Protein AF-A0A357C671-F1 (afdb_monomer_lite)

Radius of gyration: 16.42 Å; chains: 1; bounding box: 36×50×48 Å

pLDDT: mean 83.94, std 19.55, range [29.38, 98.62]

Secondary structure (DSSP, 8-state):
------------EEEE-S--TTSSTT--HHHHHHHHHHHHHHHHHH-TTS-EEEEEETTTTEEEEEETT----GGGGSTT--TTTT-TT-S-SSS-HHHHHHHHHHHTT-EEEEEETTEEEEEEEEEETTTTEEEEEEEEEE-SS--SSEEEEEE---HHHHHHHHHHHTTTTTT----

Foldseek 3Di:
DDDPPPPDPFPWDKDFAPAALPPPPVDALQQLVVLLQLVQVVVCVVPVQQDWDWDADQVQLKTKTWTAQDFDDPQLSDWQDDPQCPPPPRPDNTSCSNVVSLSNLQSVVKWKWWQGQQKIWGWHWDQDPVVRHTTIMITIGGHPDGGSMTMIMITPNHPVNVVSNVVVVCVVPVVDPPD

Sequence (179 aa):
MKSINISVVITKEEFLLTISPKYIPAWGKWEALRELMQNVIDRYNEEPRAEIIFTYSPLKQRLIVGNKFSLLERKTLIMGETSKADNDSAIGKYGEGYKLALMVLLRLGARIRIRTAGEVWAPIIKYSEQFETDLLAIGVIKSKVASESLLFEIDGITQDDYKELLANLLPLTRNWSIR

Structure (mmCIF, N/CA/C/O backbone):
data_AF-A0A357C671-F1
#
_entry.id   AF-A0A357C671-F1
#
loop_
_atom_site.group_PDB
_atom_site.id
_atom_site.type_symbol
_atom_site.label_atom_id
_atom_site.label_alt_id
_atom_site.label_comp_id
_atom_site.label_asym_id
_atom_site.label_entity_id
_atom_site.label_seq_id
_atom_site.pdbx_PDB_ins_code
_atom_site.Cartn_x
_atom_site.Cartn_y
_atom_site.Cartn_z
_atom_site.occupancy
_atom_site.B_iso_or_equiv
_atom_site.auth_seq_id
_atom_site.auth_comp_id
_atom_site.auth_asym_id
_atom_site.auth_atom_id
_atom_site.pdbx_PDB_model_num
ATOM 1 N N . MET A 1 1 ? 4.440 -30.664 10.614 1.00 36.75 1 MET A N 1
ATOM 2 C CA . MET A 1 1 ? 5.215 -29.564 9.994 1.00 36.75 1 MET A CA 1
ATOM 3 C C . MET A 1 1 ? 5.357 -28.453 11.014 1.00 36.75 1 MET A C 1
ATOM 5 O O . MET A 1 1 ? 4.365 -28.098 11.633 1.00 36.75 1 MET A O 1
ATOM 9 N N . LYS A 1 2 ? 6.589 -27.999 11.264 1.00 31.70 2 LYS A N 1
ATOM 10 C CA . LYS A 1 2 ? 6.913 -27.043 12.329 1.00 31.70 2 LYS A CA 1
ATOM 11 C C . LYS A 1 2 ? 6.307 -25.672 12.022 1.00 31.70 2 LYS A C 1
ATOM 13 O O . LYS A 1 2 ? 6.642 -25.060 11.013 1.00 31.70 2 LYS A O 1
ATOM 18 N N . SER A 1 3 ? 5.436 -25.220 12.914 1.00 33.75 3 SER A N 1
ATOM 19 C CA . SER A 1 3 ? 4.928 -23.855 12.997 1.00 33.75 3 SER A CA 1
ATOM 20 C C . SER A 1 3 ? 6.109 -22.894 13.123 1.00 33.75 3 SER A C 1
ATOM 22 O O . SER A 1 3 ? 6.898 -22.997 14.063 1.00 33.75 3 SER A O 1
ATOM 24 N N . ILE A 1 4 ? 6.265 -21.982 12.166 1.00 33.00 4 ILE A N 1
ATOM 25 C CA . ILE A 1 4 ? 7.279 -20.932 12.249 1.00 33.00 4 ILE A CA 1
ATOM 26 C C . ILE A 1 4 ? 6.724 -19.858 13.190 1.00 33.00 4 ILE A C 1
ATOM 28 O O . ILE A 1 4 ? 5.980 -18.975 12.774 1.00 33.00 4 ILE A O 1
ATOM 32 N N . ASN A 1 5 ? 7.063 -19.969 14.475 1.00 38.69 5 ASN A N 1
ATOM 33 C CA . ASN A 1 5 ? 6.899 -18.892 15.445 1.00 38.69 5 ASN A CA 1
ATOM 34 C C . ASN A 1 5 ? 7.946 -17.817 15.134 1.00 38.69 5 ASN A C 1
ATOM 36 O O . ASN A 1 5 ? 9.121 -17.969 15.461 1.00 38.69 5 ASN A O 1
ATOM 40 N N . ILE A 1 6 ? 7.528 -16.743 14.464 1.00 38.06 6 ILE A N 1
ATOM 41 C CA . ILE A 1 6 ? 8.362 -15.555 14.255 1.00 38.06 6 ILE A CA 1
ATOM 42 C C . ILE A 1 6 ? 8.189 -14.649 15.477 1.00 38.06 6 ILE A C 1
ATOM 44 O O . ILE A 1 6 ? 7.539 -13.611 15.419 1.00 38.06 6 ILE A O 1
ATOM 48 N N . SER A 1 7 ? 8.775 -15.040 16.604 1.00 38.81 7 SER A N 1
ATOM 49 C CA . SER A 1 7 ? 9.052 -14.129 17.717 1.00 38.81 7 SER A CA 1
ATOM 50 C C . SER A 1 7 ? 10.365 -13.400 17.423 1.00 38.81 7 SER A C 1
ATOM 52 O O . SER A 1 7 ? 11.403 -13.638 18.034 1.00 38.81 7 SER A O 1
ATOM 54 N N . VAL A 1 8 ? 10.331 -12.522 16.417 1.00 40.38 8 VAL A N 1
ATOM 55 C CA . VAL A 1 8 ? 11.355 -11.487 16.260 1.00 40.38 8 VAL A CA 1
ATOM 56 C C . VAL A 1 8 ? 11.031 -10.414 17.290 1.00 40.38 8 VAL A C 1
ATOM 58 O O . VAL A 1 8 ? 9.883 -10.004 17.420 1.00 40.38 8 VAL A O 1
ATOM 61 N N . VAL A 1 9 ? 12.034 -9.993 18.052 1.00 40.47 9 VAL A N 1
ATOM 62 C CA . VAL A 1 9 ? 11.955 -8.852 18.967 1.00 40.47 9 VAL A CA 1
ATOM 63 C C . VAL A 1 9 ? 11.605 -7.606 18.143 1.00 40.47 9 VAL A C 1
ATOM 65 O O . VAL A 1 9 ? 12.473 -6.989 17.531 1.00 40.47 9 VAL A O 1
ATOM 68 N N . ILE A 1 10 ? 10.310 -7.293 18.057 1.00 46.97 10 ILE A N 1
ATOM 69 C CA . ILE A 1 10 ? 9.775 -6.108 17.387 1.00 46.97 10 ILE A CA 1
ATOM 70 C C . ILE A 1 10 ? 9.932 -4.946 18.364 1.00 46.97 10 ILE A C 1
ATOM 72 O O . ILE A 1 10 ? 9.234 -4.866 19.374 1.00 46.97 10 ILE A O 1
ATOM 76 N N . THR A 1 11 ? 10.842 -4.022 18.070 1.00 47.19 11 THR A N 1
ATOM 77 C CA . THR A 1 11 ? 10.704 -2.657 18.581 1.00 47.19 11 THR A CA 1
ATOM 78 C C . THR A 1 11 ? 9.364 -2.125 18.075 1.00 47.19 11 THR A C 1
ATOM 80 O O . THR A 1 11 ? 9.163 -2.015 16.869 1.00 47.19 11 THR A O 1
ATOM 83 N N . LYS A 1 12 ? 8.437 -1.900 19.006 1.00 63.66 12 LYS A N 1
ATOM 84 C CA . LYS A 1 12 ? 7.001 -1.655 18.811 1.00 63.66 12 LYS A CA 1
ATOM 85 C C . LYS A 1 12 ? 6.724 -0.219 18.350 1.00 63.66 12 LYS A C 1
ATOM 87 O O . LYS A 1 12 ? 6.005 0.514 19.020 1.00 63.66 12 LYS A O 1
ATOM 92 N N . GLU A 1 13 ? 7.360 0.209 17.266 1.00 89.38 13 GLU A N 1
ATOM 93 C CA . GLU A 1 13 ? 7.026 1.493 16.654 1.00 89.38 13 GLU A CA 1
ATOM 94 C C . GLU A 1 13 ? 5.773 1.315 15.795 1.00 89.38 13 GLU A C 1
ATOM 96 O O . GLU A 1 13 ? 5.689 0.411 14.962 1.00 89.38 13 GLU A O 1
ATOM 101 N N . GLU A 1 14 ? 4.769 2.141 16.059 1.00 92.81 14 GLU A N 1
ATOM 102 C CA . GLU A 1 14 ? 3.473 2.099 15.396 1.00 92.81 14 GLU A CA 1
ATOM 103 C C . GLU A 1 14 ? 3.024 3.533 15.122 1.00 92.81 14 GLU A C 1
ATOM 105 O O . GLU A 1 14 ? 3.045 4.377 16.018 1.00 92.81 14 GLU A O 1
ATOM 110 N N . PHE A 1 15 ? 2.600 3.794 13.889 1.00 94.81 15 PHE A N 1
ATOM 111 C CA . PHE A 1 15 ? 1.975 5.052 13.503 1.00 94.81 15 PHE A CA 1
ATOM 112 C C . PHE A 1 15 ? 0.476 4.835 13.336 1.00 94.81 15 PHE A C 1
ATOM 114 O O . PHE A 1 15 ? 0.051 4.097 12.445 1.00 94.81 15 PHE A O 1
ATOM 121 N N . LEU A 1 16 ? -0.327 5.475 14.184 1.00 95.56 16 LEU A N 1
ATOM 122 C CA . LEU A 1 16 ? -1.776 5.508 14.022 1.00 95.56 16 LEU A CA 1
ATOM 123 C C . LEU A 1 16 ? -2.137 6.588 13.002 1.00 95.56 16 LEU A C 1
ATOM 125 O O . LEU A 1 16 ? -1.797 7.756 13.181 1.00 95.56 16 LEU A O 1
ATOM 129 N N . LEU A 1 17 ? -2.831 6.197 11.939 1.00 95.00 17 LEU A N 1
ATOM 130 C CA . LEU A 1 17 ? -3.380 7.115 10.953 1.00 95.00 17 LEU A CA 1
ATOM 131 C C . LEU A 1 17 ? -4.850 7.345 11.287 1.00 95.00 17 LEU A C 1
ATOM 133 O O . LEU A 1 17 ? -5.603 6.395 11.486 1.00 95.00 17 LEU A O 1
ATOM 137 N N . THR A 1 18 ? -5.292 8.599 11.312 1.00 95.75 18 THR A N 1
ATOM 138 C CA . THR A 1 18 ? -6.693 8.986 11.559 1.00 95.75 18 THR A CA 1
ATOM 139 C C . THR A 1 18 ? -7.593 8.709 10.342 1.00 95.75 18 THR A C 1
ATOM 141 O O . THR A 1 18 ? -8.418 9.527 9.946 1.00 95.75 18 THR A O 1
ATOM 144 N N . ILE A 1 19 ? -7.432 7.532 9.729 1.00 95.88 19 ILE A N 1
ATOM 145 C CA . ILE A 1 19 ? -8.159 7.056 8.552 1.00 95.88 19 ILE A CA 1
ATOM 146 C C . ILE A 1 19 ? -9.004 5.854 8.972 1.00 95.88 19 ILE A C 1
ATOM 148 O O . ILE A 1 19 ? -8.474 4.790 9.291 1.00 95.88 19 ILE A O 1
ATOM 152 N N . SER A 1 20 ? -10.325 6.015 8.947 1.00 97.19 20 SER A N 1
ATOM 153 C CA . SER A 1 20 ? -11.267 4.933 9.246 1.00 97.19 20 SER A CA 1
ATOM 154 C C . SER A 1 20 ? -11.383 3.951 8.072 1.00 97.19 20 SER A C 1
ATOM 156 O O . SER A 1 20 ? -11.446 4.396 6.921 1.00 97.19 20 SER A O 1
ATOM 158 N N . PRO A 1 21 ? -11.545 2.634 8.318 1.00 96.44 21 PRO A N 1
ATOM 159 C CA . PRO A 1 21 ? -11.857 1.674 7.264 1.00 96.44 21 PRO A CA 1
ATOM 160 C C . PRO A 1 21 ? -13.219 1.929 6.603 1.00 96.44 21 PRO A C 1
ATOM 162 O O . PRO A 1 21 ? -13.515 1.360 5.558 1.00 96.44 21 PRO A O 1
ATOM 165 N N . LYS A 1 22 ? -14.064 2.795 7.171 1.00 96.31 22 LYS A N 1
ATOM 166 C CA . LYS A 1 22 ? -15.353 3.191 6.581 1.00 96.31 22 LYS A CA 1
ATOM 167 C C . LYS A 1 22 ? -15.213 4.234 5.466 1.00 96.31 22 LYS A C 1
ATOM 169 O O . LYS A 1 22 ? -16.180 4.485 4.753 1.00 96.31 22 LYS A O 1
ATOM 174 N N . TYR A 1 23 ? -14.042 4.855 5.315 1.00 94.19 23 TYR A N 1
ATOM 175 C CA . TYR A 1 23 ? -13.815 5.855 4.275 1.00 94.19 23 TYR A CA 1
ATOM 176 C C . TYR A 1 23 ? -13.853 5.213 2.877 1.00 94.19 23 TYR A C 1
ATOM 178 O O . TYR A 1 23 ? -13.497 4.044 2.733 1.00 94.19 23 TYR A O 1
ATOM 186 N N . ILE A 1 24 ? -14.296 5.956 1.851 1.00 92.62 24 ILE A N 1
ATOM 187 C CA . ILE A 1 24 ? -14.417 5.492 0.447 1.00 92.62 24 ILE A CA 1
ATOM 188 C C . ILE A 1 24 ? -14.976 4.054 0.314 1.00 92.62 24 ILE A C 1
ATOM 190 O O . ILE A 1 24 ? -14.303 3.153 -0.196 1.00 92.62 24 IL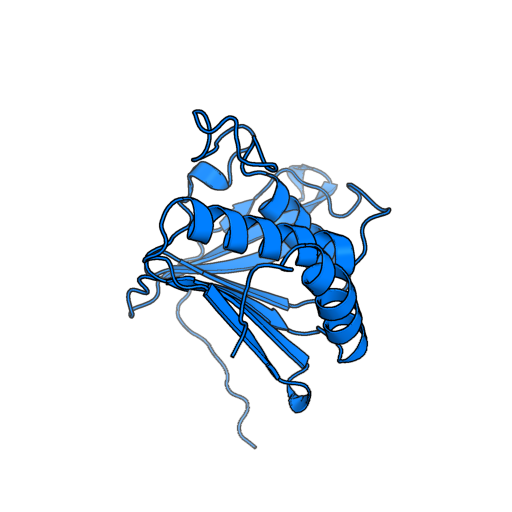E A O 1
ATOM 194 N N . PRO A 1 25 ? -16.210 3.791 0.786 1.00 94.69 25 PRO A N 1
ATOM 195 C CA . PRO A 1 25 ? -16.771 2.437 0.824 1.00 94.69 25 PRO A CA 1
ATOM 196 C C . PRO A 1 25 ? -16.989 1.826 -0.567 1.00 94.69 25 PRO A C 1
ATOM 198 O O . PRO A 1 25 ? -17.037 0.608 -0.688 1.00 94.69 25 PRO A O 1
ATOM 201 N N . ALA A 1 26 ? -17.083 2.655 -1.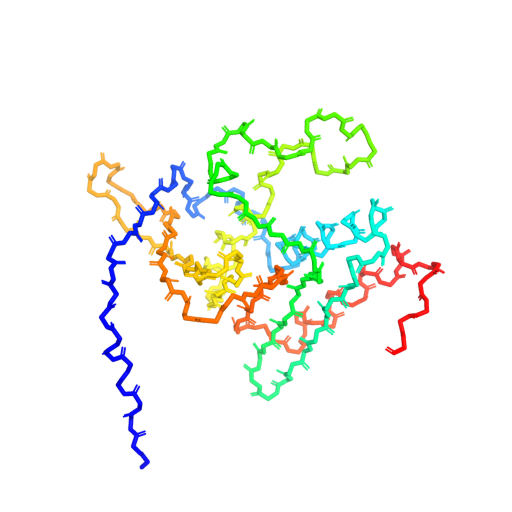611 1.00 95.69 26 ALA A N 1
ATOM 202 C CA . ALA A 1 26 ? -17.249 2.208 -2.992 1.00 95.69 26 ALA A CA 1
ATOM 203 C C . ALA A 1 26 ? -15.983 1.570 -3.595 1.00 95.69 26 ALA A C 1
ATOM 205 O O . ALA A 1 26 ? -16.088 0.883 -4.603 1.00 95.69 26 ALA A O 1
ATOM 206 N N . TRP A 1 27 ? -14.798 1.798 -3.014 1.00 96.00 27 TRP A N 1
ATOM 207 C CA . TRP A 1 27 ? -13.555 1.224 -3.536 1.00 96.00 27 TRP A CA 1
ATOM 208 C C . TRP A 1 27 ? -13.439 -0.266 -3.209 1.00 96.00 27 TRP A C 1
ATOM 210 O O . TRP A 1 27 ? -13.510 -0.670 -2.038 1.00 96.00 27 TRP A O 1
ATOM 220 N N . GLY A 1 28 ? -13.197 -1.050 -4.257 1.00 95.88 28 GLY A N 1
ATOM 221 C CA . GLY A 1 28 ? -12.827 -2.454 -4.225 1.00 95.88 28 GLY A CA 1
ATOM 222 C C . GLY A 1 28 ? -11.312 -2.665 -4.322 1.00 95.88 28 GLY A C 1
ATOM 223 O O . GLY A 1 28 ? -10.501 -1.742 -4.195 1.00 95.88 28 GLY A O 1
ATOM 224 N N . LYS A 1 29 ? -10.908 -3.922 -4.551 1.00 95.88 29 LYS A N 1
ATOM 225 C CA . LYS A 1 29 ? -9.492 -4.277 -4.746 1.00 95.88 29 LYS A CA 1
ATOM 226 C C . LYS A 1 29 ? -8.924 -3.615 -5.997 1.00 95.88 29 LYS A C 1
ATOM 228 O O . LYS A 1 29 ? -7.781 -3.175 -5.961 1.00 95.88 29 LYS A O 1
ATOM 233 N N . TRP A 1 30 ? -9.711 -3.519 -7.068 1.00 94.12 30 TRP A N 1
ATOM 234 C CA . TRP A 1 30 ? -9.302 -2.885 -8.317 1.00 94.12 30 TRP A CA 1
ATOM 235 C C . TRP A 1 30 ? -8.811 -1.448 -8.103 1.00 94.12 30 TRP A C 1
ATOM 237 O O . TRP A 1 30 ? -7.672 -1.147 -8.454 1.00 94.12 30 TRP A O 1
ATOM 247 N N . GLU A 1 31 ? -9.607 -0.574 -7.480 1.00 94.00 31 GLU A N 1
ATOM 248 C CA . GLU A 1 31 ? -9.242 0.833 -7.280 1.00 94.00 31 GLU A CA 1
ATOM 249 C C . GLU A 1 31 ? -7.973 0.972 -6.438 1.00 94.00 31 GLU A C 1
ATOM 251 O O . GLU A 1 31 ? -7.091 1.762 -6.773 1.00 94.00 31 GLU A O 1
ATOM 256 N N . ALA A 1 32 ? -7.854 0.163 -5.383 1.00 95.88 32 ALA A N 1
ATOM 257 C CA . ALA A 1 32 ? -6.687 0.164 -4.515 1.00 95.88 32 ALA A CA 1
ATOM 258 C C . ALA A 1 32 ? -5.420 -0.339 -5.230 1.00 95.88 32 ALA A C 1
ATOM 260 O O . ALA A 1 32 ? -4.357 0.270 -5.119 1.00 95.88 32 ALA A O 1
ATOM 261 N N . LEU A 1 33 ? -5.517 -1.431 -5.992 1.00 96.12 33 LEU A N 1
ATOM 262 C CA . LEU A 1 33 ? -4.394 -1.965 -6.766 1.00 96.12 33 LEU A CA 1
ATOM 263 C C . LEU A 1 33 ? -3.986 -1.010 -7.891 1.00 96.12 33 LEU A C 1
ATOM 265 O O . LEU A 1 33 ? -2.792 -0.797 -8.099 1.00 96.12 33 LEU A O 1
ATOM 269 N N . ARG A 1 34 ? -4.957 -0.395 -8.575 1.00 92.56 34 ARG A N 1
ATOM 270 C CA . ARG A 1 34 ? -4.723 0.635 -9.594 1.00 92.56 34 ARG A CA 1
ATOM 271 C C . ARG A 1 34 ? -3.943 1.808 -9.013 1.00 92.56 34 ARG A C 1
ATOM 273 O O . ARG A 1 34 ? -2.984 2.242 -9.635 1.00 92.56 34 ARG A O 1
ATOM 280 N N . GLU A 1 35 ? -4.314 2.287 -7.830 1.00 93.06 35 GLU A N 1
ATOM 281 C CA . GLU A 1 35 ? -3.629 3.395 -7.159 1.00 93.06 35 GLU A CA 1
ATOM 282 C C . GLU A 1 35 ? -2.160 3.063 -6.842 1.00 93.06 35 GLU A C 1
ATOM 284 O O . GLU A 1 35 ? -1.258 3.865 -7.092 1.00 93.06 35 GLU A O 1
ATOM 289 N N . LEU A 1 36 ? -1.878 1.852 -6.349 1.00 94.38 36 LEU A N 1
ATOM 290 C CA . LEU A 1 36 ? -0.496 1.410 -6.122 1.00 94.38 36 LEU A CA 1
ATOM 291 C C . LEU A 1 36 ? 0.285 1.288 -7.439 1.00 94.38 36 LEU A C 1
ATOM 293 O O . LEU A 1 36 ? 1.424 1.741 -7.520 1.00 94.38 36 LEU A O 1
ATOM 297 N N . MET A 1 37 ? -0.332 0.727 -8.480 1.00 92.44 37 MET A N 1
ATOM 298 C CA . MET A 1 37 ? 0.278 0.603 -9.807 1.00 92.44 37 MET A CA 1
ATOM 299 C C . MET A 1 37 ? 0.553 1.955 -10.463 1.00 92.44 37 MET A C 1
ATOM 301 O O . MET A 1 37 ? 1.597 2.124 -11.086 1.00 92.44 37 MET A O 1
ATOM 305 N N . GLN A 1 38 ? -0.349 2.925 -10.318 1.00 87.88 38 GLN A N 1
ATOM 306 C CA . GLN A 1 38 ? -0.155 4.276 -10.841 1.00 87.88 38 GLN A CA 1
ATOM 307 C C . GLN A 1 38 ? 1.038 4.954 -10.175 1.00 87.88 38 GLN A C 1
ATOM 309 O O . GLN A 1 38 ? 1.887 5.489 -10.877 1.00 87.88 38 GLN A O 1
ATOM 314 N N . ASN A 1 39 ? 1.190 4.823 -8.853 1.00 88.94 39 ASN A N 1
ATOM 315 C CA . ASN A 1 39 ? 2.376 5.334 -8.163 1.00 88.94 39 ASN A CA 1
ATOM 316 C C . ASN A 1 39 ? 3.682 4.726 -8.702 1.00 88.94 39 ASN A C 1
ATOM 318 O O . ASN A 1 39 ? 4.688 5.425 -8.808 1.00 88.94 39 ASN A O 1
ATOM 322 N N . VAL A 1 40 ? 3.651 3.445 -9.071 1.00 91.25 40 VAL A N 1
ATOM 323 C CA . VAL A 1 40 ? 4.804 2.716 -9.617 1.00 91.25 40 VAL A CA 1
ATOM 324 C C . VAL A 1 40 ? 5.147 3.143 -11.045 1.00 91.25 40 VAL A C 1
ATOM 326 O O . VAL A 1 40 ? 6.322 3.298 -11.383 1.00 91.25 40 VAL A O 1
ATOM 329 N N . ILE A 1 41 ? 4.124 3.366 -11.872 1.00 88.69 41 ILE A N 1
ATOM 330 C CA . ILE A 1 41 ? 4.257 3.868 -13.244 1.00 88.69 41 ILE A CA 1
ATOM 331 C C . ILE A 1 41 ? 4.765 5.311 -13.242 1.00 88.69 41 ILE A C 1
ATOM 333 O O . ILE A 1 41 ? 5.727 5.613 -13.944 1.00 88.69 41 ILE A O 1
ATOM 337 N N . ASP A 1 42 ? 4.171 6.181 -12.422 1.00 85.75 42 ASP A N 1
ATOM 338 C CA . ASP A 1 42 ? 4.596 7.574 -12.273 1.00 85.75 42 ASP A CA 1
ATOM 339 C C . ASP A 1 42 ? 6.073 7.641 -11.883 1.00 85.75 42 ASP A C 1
ATOM 341 O O . ASP A 1 42 ? 6.848 8.370 -12.498 1.00 85.75 42 ASP A O 1
ATOM 345 N N . ARG A 1 43 ? 6.492 6.814 -10.915 1.00 88.56 43 ARG A N 1
ATOM 346 C CA . ARG A 1 43 ? 7.883 6.785 -10.461 1.00 88.56 43 ARG A CA 1
ATOM 347 C C . ARG A 1 43 ? 8.855 6.367 -11.565 1.00 88.56 43 ARG A C 1
ATOM 349 O O . ARG A 1 43 ? 9.934 6.944 -11.663 1.00 88.56 43 ARG A O 1
ATOM 356 N N . TYR A 1 44 ? 8.483 5.388 -12.389 1.00 89.06 44 TYR A N 1
ATOM 357 C CA . TYR A 1 44 ? 9.291 4.978 -13.539 1.00 89.06 44 TYR A CA 1
ATOM 358 C C . TYR A 1 44 ? 9.368 6.075 -14.611 1.00 89.06 44 TYR A C 1
ATOM 360 O O . TYR A 1 44 ? 10.429 6.292 -15.190 1.00 89.06 44 TYR A O 1
ATOM 368 N N . ASN A 1 45 ? 8.267 6.789 -14.857 1.00 86.44 45 ASN A N 1
ATOM 369 C CA . ASN A 1 45 ? 8.24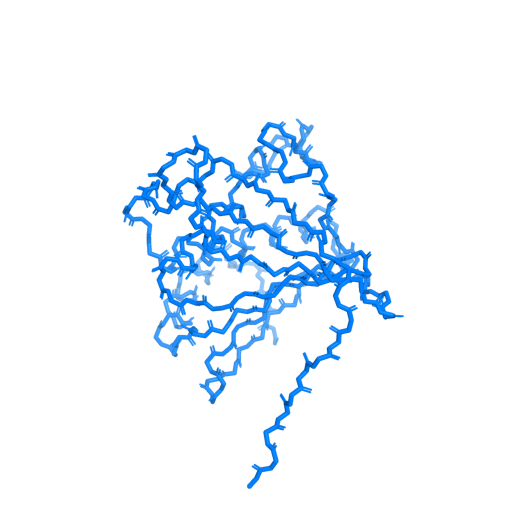7 7.902 -15.808 1.00 86.44 45 ASN A CA 1
ATOM 370 C C . ASN A 1 45 ? 9.115 9.081 -15.336 1.00 86.44 45 ASN A C 1
ATOM 372 O O . ASN A 1 45 ? 9.758 9.729 -16.157 1.00 86.44 45 ASN A O 1
ATOM 376 N N . GLU A 1 46 ? 9.150 9.348 -14.027 1.00 85.62 46 GLU A N 1
ATOM 377 C CA . GLU A 1 46 ? 10.018 10.363 -13.415 1.00 85.62 46 GLU A CA 1
ATOM 378 C C . GLU A 1 46 ? 11.503 9.955 -13.425 1.00 85.62 46 GLU A C 1
ATOM 380 O O . GLU A 1 46 ? 12.379 10.788 -13.648 1.00 85.62 46 GLU A O 1
ATOM 385 N N . GLU A 1 47 ? 11.805 8.681 -13.161 1.00 88.50 47 GLU A N 1
ATOM 386 C CA . GLU A 1 47 ? 13.165 8.140 -13.097 1.00 88.50 47 GLU A CA 1
ATOM 387 C C . GLU A 1 47 ? 13.190 6.722 -13.693 1.00 88.50 47 GLU A C 1
ATOM 389 O O . GLU A 1 47 ? 12.933 5.750 -12.980 1.00 88.50 47 GLU A O 1
ATOM 394 N N . PRO A 1 48 ? 13.544 6.558 -14.982 1.00 89.19 48 PRO A N 1
ATOM 395 C CA . PRO A 1 48 ? 13.543 5.249 -15.641 1.00 89.19 48 PRO A CA 1
ATOM 396 C C . PRO A 1 48 ? 14.486 4.210 -15.018 1.00 89.19 48 PRO A C 1
ATOM 398 O O . PRO A 1 48 ? 14.301 3.012 -15.239 1.00 89.19 48 PRO A O 1
ATOM 401 N N . ARG A 1 49 ? 15.483 4.623 -14.215 1.00 91.44 49 ARG A N 1
ATOM 402 C CA . ARG A 1 49 ? 16.305 3.677 -13.433 1.00 91.44 49 ARG A CA 1
ATOM 403 C C . ARG A 1 49 ? 15.518 3.013 -12.306 1.00 91.44 49 ARG A C 1
ATOM 405 O O . ARG A 1 49 ? 15.918 1.947 -11.843 1.00 91.44 49 ARG A O 1
ATOM 412 N N . ALA A 1 50 ? 14.408 3.604 -11.863 1.00 90.38 50 ALA A N 1
ATOM 413 C CA . ALA A 1 50 ? 13.491 3.024 -10.891 1.00 90.38 50 ALA A CA 1
ATOM 414 C C . ALA A 1 50 ? 12.632 1.923 -11.545 1.00 90.38 50 ALA A C 1
ATOM 416 O O . ALA A 1 50 ? 11.410 2.037 -11.655 1.00 90.38 50 ALA A O 1
ATOM 417 N N . GLU A 1 51 ? 13.288 0.851 -12.000 1.00 92.19 51 GLU A N 1
ATOM 418 C CA . GLU A 1 51 ? 12.667 -0.275 -12.702 1.00 92.19 51 GLU A CA 1
ATOM 419 C C . GLU A 1 51 ? 11.446 -0.812 -11.949 1.00 92.19 51 GLU A C 1
ATOM 421 O O . GLU A 1 51 ? 11.505 -1.043 -10.735 1.00 92.19 51 GLU A O 1
ATOM 426 N N . ILE A 1 52 ? 10.359 -1.052 -12.687 1.00 93.56 52 ILE A N 1
ATOM 427 C CA . ILE A 1 52 ? 9.132 -1.634 -12.145 1.00 93.56 52 ILE A CA 1
ATOM 428 C C . ILE A 1 52 ? 9.376 -3.084 -11.730 1.00 93.56 52 ILE A C 1
ATOM 430 O O . ILE A 1 52 ? 9.909 -3.897 -12.484 1.00 93.56 52 ILE A O 1
ATOM 434 N N . ILE A 1 53 ? 8.903 -3.421 -10.537 1.00 95.19 53 ILE A N 1
ATOM 435 C CA . ILE A 1 53 ? 8.777 -4.788 -10.047 1.00 95.19 53 ILE A CA 1
ATOM 436 C C . ILE A 1 53 ? 7.286 -5.100 -9.991 1.00 95.19 53 ILE A C 1
ATOM 438 O O . ILE A 1 53 ? 6.549 -4.485 -9.227 1.00 95.19 53 ILE A O 1
ATOM 442 N N . PHE A 1 54 ? 6.846 -6.057 -10.805 1.00 95.44 54 PHE A N 1
ATOM 443 C CA . PHE A 1 54 ? 5.463 -6.519 -10.848 1.00 95.44 54 PHE A CA 1
ATOM 444 C C . PHE A 1 54 ? 5.444 -8.038 -11.002 1.00 95.44 54 PHE A C 1
ATOM 446 O O . PHE A 1 54 ? 5.877 -8.580 -12.017 1.00 95.44 54 PHE A O 1
ATOM 453 N N . THR A 1 55 ? 5.010 -8.754 -9.969 1.00 96.50 55 THR A N 1
ATOM 454 C CA . THR A 1 55 ? 5.076 -10.221 -9.949 1.00 96.50 55 THR A CA 1
ATOM 455 C C . THR A 1 55 ? 3.865 -10.801 -9.245 1.00 96.50 55 THR A C 1
ATOM 457 O O . THR A 1 55 ? 3.521 -10.373 -8.146 1.00 96.50 55 THR A O 1
ATOM 460 N N . TYR A 1 56 ? 3.241 -11.816 -9.841 1.00 97.75 56 TYR A N 1
ATOM 461 C CA . TYR A 1 56 ? 2.082 -12.488 -9.262 1.00 97.75 56 TYR A CA 1
ATOM 462 C C . TYR A 1 56 ? 2.315 -13.989 -9.108 1.00 97.75 56 TYR A C 1
ATOM 464 O O . TYR A 1 56 ? 2.832 -14.656 -10.001 1.00 97.75 56 TYR A O 1
ATOM 472 N N . SER A 1 57 ? 1.913 -14.529 -7.959 1.00 97.62 57 SER A N 1
ATOM 473 C CA . SER A 1 57 ? 1.915 -15.961 -7.679 1.00 97.62 57 SER A CA 1
ATOM 474 C C . SER A 1 57 ? 0.481 -16.436 -7.439 1.00 97.62 57 SER A C 1
ATOM 476 O O . SER A 1 57 ? -0.041 -16.202 -6.345 1.00 97.62 57 SER A O 1
ATOM 478 N N . PRO A 1 58 ? -0.140 -17.152 -8.400 1.00 95.44 58 PRO A N 1
ATOM 479 C CA . PRO A 1 58 ? -1.485 -17.703 -8.231 1.00 95.44 58 PRO A CA 1
ATOM 480 C C . PRO A 1 58 ? -1.578 -18.667 -7.043 1.00 95.44 58 PRO A C 1
ATOM 482 O O . PRO A 1 58 ? -2.510 -18.589 -6.251 1.00 95.44 58 PRO A O 1
ATOM 485 N N . LEU A 1 59 ? -0.559 -19.520 -6.864 1.00 96.50 59 LEU A N 1
ATOM 486 C CA . LEU A 1 59 ? -0.504 -20.503 -5.776 1.00 96.50 59 LEU A CA 1
ATOM 487 C C . LEU A 1 59 ? -0.506 -19.845 -4.390 1.00 96.50 59 LEU A C 1
ATOM 489 O O . LEU A 1 59 ? -1.118 -20.360 -3.460 1.00 96.50 59 LEU A O 1
ATOM 493 N N . LYS A 1 60 ? 0.199 -18.718 -4.241 1.00 96.06 60 LYS A N 1
ATOM 494 C CA . LYS A 1 60 ? 0.276 -17.978 -2.973 1.00 96.06 60 LYS A CA 1
ATOM 495 C C . LYS A 1 60 ? -0.790 -16.887 -2.855 1.00 96.06 60 LYS A C 1
ATOM 497 O O . LYS A 1 60 ? -0.848 -16.250 -1.80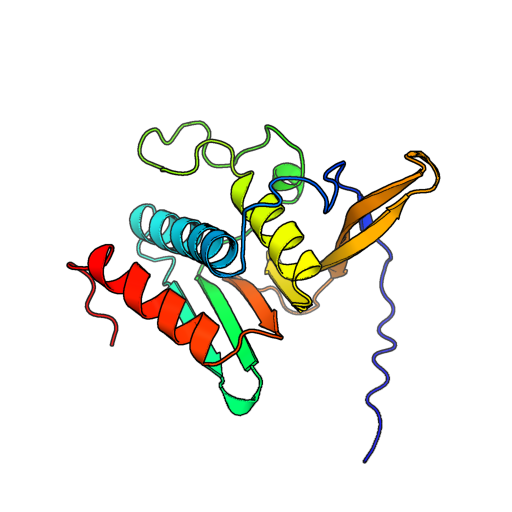8 1.00 96.06 60 LYS A O 1
ATOM 502 N N . GLN A 1 61 ? -1.569 -16.643 -3.914 1.00 97.88 61 GLN A N 1
ATOM 503 C CA . GLN A 1 61 ? -2.446 -15.476 -4.055 1.00 97.88 61 GLN A CA 1
ATOM 504 C C . GLN A 1 61 ? -1.740 -14.178 -3.644 1.00 97.88 61 GLN A C 1
ATOM 506 O O . GLN A 1 61 ? -2.245 -13.391 -2.840 1.00 97.88 61 GLN A O 1
ATOM 511 N N . ARG A 1 62 ? -0.513 -14.005 -4.148 1.00 98.31 62 ARG A N 1
ATOM 512 C CA . ARG A 1 62 ? 0.376 -12.905 -3.768 1.00 98.31 62 ARG A CA 1
ATOM 513 C C . ARG A 1 62 ? 0.742 -12.068 -4.975 1.00 98.31 62 ARG A C 1
ATOM 515 O O . ARG A 1 62 ? 1.319 -12.598 -5.923 1.00 98.31 62 ARG A O 1
ATOM 522 N N . LEU A 1 63 ? 0.492 -10.769 -4.875 1.00 98.38 63 LEU A N 1
ATOM 523 C CA . LEU A 1 63 ? 1.004 -9.751 -5.780 1.00 98.38 63 LEU A CA 1
ATOM 524 C C . LEU A 1 63 ? 2.167 -9.011 -5.111 1.00 98.38 63 LEU A C 1
ATOM 526 O O . LEU A 1 63 ? 2.095 -8.670 -3.933 1.00 98.38 63 LEU A O 1
ATOM 530 N N . ILE A 1 64 ? 3.238 -8.770 -5.857 1.00 98.12 64 ILE A N 1
ATOM 531 C CA . ILE A 1 64 ? 4.329 -7.879 -5.467 1.00 98.12 64 ILE A CA 1
ATOM 532 C C . ILE A 1 64 ? 4.373 -6.761 -6.499 1.00 98.12 64 ILE A C 1
ATOM 534 O O . ILE A 1 64 ? 4.499 -7.041 -7.690 1.00 98.12 64 ILE A O 1
ATOM 538 N N . VAL A 1 65 ? 4.255 -5.519 -6.036 1.00 96.75 65 VAL A N 1
ATOM 539 C CA . VAL A 1 65 ? 4.317 -4.319 -6.873 1.00 96.75 65 VAL A CA 1
ATOM 540 C C . VAL A 1 65 ? 5.261 -3.293 -6.251 1.00 96.75 65 VAL A C 1
ATOM 542 O O . VAL A 1 65 ? 5.256 -3.107 -5.035 1.00 96.75 65 VAL A O 1
ATOM 545 N N . GLY A 1 66 ? 6.085 -2.631 -7.058 1.00 95.62 66 GLY A N 1
ATOM 546 C CA . GLY A 1 66 ? 7.037 -1.653 -6.554 1.00 95.62 66 GLY A CA 1
ATOM 547 C C . GLY A 1 66 ? 8.024 -1.145 -7.596 1.00 95.62 66 GLY A C 1
ATOM 548 O O . GLY A 1 66 ? 7.906 -1.461 -8.778 1.00 95.62 66 GLY A O 1
ATOM 549 N N . ASN A 1 67 ? 9.038 -0.417 -7.134 1.00 94.75 67 ASN A N 1
ATOM 550 C CA . ASN A 1 67 ? 10.158 0.030 -7.960 1.00 94.75 67 ASN A CA 1
ATOM 551 C C . ASN A 1 67 ? 11.490 -0.223 -7.252 1.00 94.75 67 ASN A C 1
ATOM 553 O O . ASN A 1 67 ? 11.586 -0.133 -6.022 1.00 94.75 67 ASN A O 1
ATOM 557 N N . LYS A 1 68 ? 12.542 -0.455 -8.039 1.00 93.50 68 LYS A N 1
ATOM 558 C CA . LYS A 1 68 ? 13.924 -0.303 -7.565 1.00 93.50 68 LYS A CA 1
ATOM 559 C C . LYS A 1 68 ? 14.241 1.171 -7.278 1.00 93.50 68 LYS A C 1
ATOM 561 O O . LYS A 1 68 ? 13.535 2.071 -7.731 1.00 93.50 68 LYS A O 1
ATOM 566 N N . PHE A 1 69 ? 15.304 1.408 -6.513 1.00 90.88 69 PHE A N 1
ATOM 567 C CA . PHE A 1 69 ? 15.844 2.734 -6.165 1.00 90.88 69 PHE A CA 1
ATOM 568 C C . PHE A 1 69 ? 14.772 3.749 -5.735 1.00 90.88 69 PHE A C 1
ATOM 570 O O . PHE A 1 69 ? 14.769 4.911 -6.148 1.00 90.88 69 PHE A O 1
ATOM 577 N N . SER A 1 70 ? 13.811 3.277 -4.943 1.00 91.31 70 SER A N 1
ATOM 578 C CA . SER A 1 70 ? 12.649 4.043 -4.493 1.00 91.31 70 SER A CA 1
ATOM 579 C C . SER A 1 70 ? 12.329 3.690 -3.046 1.00 91.31 70 SER A C 1
ATOM 581 O O . SER A 1 70 ? 12.598 2.576 -2.599 1.00 91.31 70 SER A O 1
ATOM 583 N N . LEU A 1 71 ? 11.761 4.640 -2.306 1.00 91.38 71 LEU A N 1
ATOM 584 C CA . LEU A 1 71 ? 11.384 4.471 -0.905 1.00 91.38 71 LEU A CA 1
ATOM 585 C C . LEU A 1 71 ? 10.187 5.356 -0.551 1.00 91.38 71 LEU A C 1
ATOM 587 O O . LEU A 1 71 ? 9.936 6.367 -1.203 1.00 91.38 71 LEU A O 1
ATOM 591 N N . LEU A 1 72 ? 9.472 4.971 0.503 1.00 90.38 72 LEU A N 1
ATOM 592 C CA . LEU A 1 72 ? 8.555 5.842 1.230 1.00 90.38 72 LEU A CA 1
ATOM 593 C C . LEU A 1 72 ? 9.269 6.409 2.453 1.00 90.38 72 LEU A C 1
ATOM 595 O O . LEU A 1 72 ? 9.793 5.661 3.282 1.00 90.38 72 LEU A O 1
ATOM 599 N N . GLU A 1 73 ? 9.259 7.731 2.574 1.00 89.81 73 GLU A N 1
ATOM 600 C CA . GLU A 1 73 ? 9.717 8.422 3.775 1.00 89.81 73 GLU A CA 1
ATOM 601 C C . GLU A 1 73 ? 8.610 8.410 4.832 1.00 89.81 73 GLU A C 1
ATOM 603 O O . GLU A 1 73 ? 7.435 8.569 4.506 1.00 89.81 73 GLU A O 1
ATOM 608 N N . ARG A 1 74 ? 8.954 8.303 6.119 1.00 91.56 74 ARG A N 1
ATOM 609 C CA . ARG A 1 74 ? 7.960 8.284 7.211 1.00 91.56 74 ARG A CA 1
ATOM 610 C C . ARG A 1 74 ? 7.018 9.493 7.204 1.00 91.56 74 ARG A C 1
ATOM 612 O O . ARG A 1 74 ? 5.845 9.329 7.512 1.00 91.56 74 ARG A O 1
ATOM 619 N N . LYS A 1 75 ? 7.490 10.681 6.798 1.00 90.06 75 LYS A N 1
ATOM 620 C CA . LYS A 1 75 ? 6.646 11.888 6.686 1.00 90.06 75 LYS A CA 1
ATOM 621 C C . LYS A 1 75 ? 5.446 11.696 5.751 1.00 90.06 75 LYS A C 1
ATOM 623 O O . LYS A 1 75 ? 4.396 12.252 6.027 1.00 90.06 75 LYS A O 1
ATOM 628 N N . THR A 1 76 ? 5.550 10.827 4.737 1.00 89.75 76 THR A N 1
ATOM 629 C CA . THR A 1 76 ? 4.443 10.522 3.805 1.00 89.75 76 THR A CA 1
ATOM 630 C C . THR A 1 76 ? 3.239 9.868 4.491 1.00 89.75 76 THR A C 1
ATOM 632 O O . THR A 1 76 ? 2.137 9.860 3.943 1.00 89.75 76 THR A O 1
ATOM 635 N N . LEU A 1 77 ? 3.406 9.363 5.721 1.00 92.06 77 LEU A N 1
ATOM 636 C CA . LEU A 1 77 ? 2.306 8.885 6.556 1.00 92.06 77 LEU A CA 1
ATOM 637 C C . LEU A 1 77 ? 1.369 10.024 6.989 1.00 92.06 77 LEU A C 1
ATOM 639 O O . LEU A 1 77 ? 0.165 9.807 7.105 1.00 92.06 77 LEU A O 1
ATOM 643 N N . ILE A 1 78 ? 1.881 11.243 7.158 1.00 90.19 78 ILE A N 1
ATOM 644 C CA . ILE A 1 78 ? 1.091 12.417 7.542 1.00 90.19 78 ILE A CA 1
ATOM 645 C C . ILE A 1 78 ? 0.244 12.871 6.340 1.00 90.19 78 ILE A C 1
ATOM 647 O O . ILE A 1 78 ? 0.670 12.794 5.188 1.00 90.19 78 ILE A O 1
ATOM 651 N N . MET A 1 79 ? -1.004 13.275 6.579 1.00 86.62 79 MET A N 1
ATOM 652 C CA . MET A 1 79 ? -1.870 13.840 5.532 1.00 86.62 79 MET A CA 1
ATOM 653 C C . MET A 1 79 ? -1.349 15.214 5.097 1.00 86.62 79 MET A C 1
ATOM 655 O O . MET A 1 79 ? -0.863 15.972 5.931 1.00 86.62 79 MET A O 1
ATOM 659 N N . GLY A 1 80 ? -1.425 15.527 3.804 1.00 82.62 80 GLY A N 1
ATOM 660 C CA . GLY A 1 80 ? -0.831 16.743 3.232 1.00 82.62 80 GLY A CA 1
ATOM 661 C C . GLY A 1 80 ? 0.696 16.725 3.049 1.00 82.62 80 GLY A C 1
ATOM 662 O O . GLY A 1 80 ? 1.219 17.577 2.336 1.00 82.62 80 GLY A O 1
ATOM 663 N N . GLU A 1 81 ? 1.415 15.748 3.611 1.00 80.75 81 GLU A N 1
ATOM 664 C CA . GLU A 1 81 ? 2.848 15.557 3.364 1.00 80.75 81 GLU A CA 1
ATOM 665 C C . GLU A 1 81 ? 3.056 14.679 2.124 1.00 80.75 81 GLU A C 1
ATOM 667 O O . GLU A 1 81 ? 2.860 13.459 2.148 1.00 80.75 81 GLU A O 1
ATOM 672 N N . THR A 1 82 ? 3.475 15.307 1.028 1.00 68.81 82 THR A N 1
ATOM 673 C CA . THR A 1 82 ? 3.765 14.638 -0.244 1.00 68.81 82 THR A CA 1
ATOM 674 C C . THR A 1 82 ? 5.220 14.844 -0.643 1.00 68.81 82 THR A C 1
ATOM 676 O O . THR A 1 82 ? 5.786 15.919 -0.466 1.00 68.81 82 THR A O 1
ATOM 679 N N . SER A 1 83 ? 5.832 13.823 -1.240 1.00 59.81 83 SER A N 1
ATOM 680 C CA . SER A 1 83 ? 7.121 13.967 -1.927 1.00 59.81 83 SER A CA 1
ATOM 681 C C . SER A 1 83 ? 6.980 14.559 -3.338 1.00 59.81 83 SER A C 1
ATOM 683 O O . SER A 1 83 ? 7.991 14.794 -3.991 1.00 59.81 83 SER A O 1
ATOM 685 N N . LYS A 1 84 ? 5.744 14.796 -3.811 1.00 59.50 84 LYS A N 1
ATOM 686 C CA . LYS A 1 84 ? 5.408 15.205 -5.188 1.00 59.50 84 LYS A CA 1
ATOM 687 C C . LYS A 1 84 ? 4.877 16.645 -5.310 1.00 59.50 84 LYS A C 1
ATOM 689 O O . LYS A 1 84 ? 4.219 16.955 -6.297 1.00 59.50 84 LYS A O 1
ATOM 694 N N . ALA A 1 85 ? 5.128 17.515 -4.326 1.00 54.12 85 ALA A N 1
ATOM 695 C CA . ALA A 1 85 ? 4.519 18.853 -4.246 1.00 54.12 85 ALA A CA 1
ATOM 696 C C . ALA A 1 85 ? 4.737 19.724 -5.503 1.00 54.12 85 ALA A C 1
ATOM 698 O O . ALA A 1 85 ? 3.860 20.512 -5.843 1.00 54.12 85 ALA A O 1
ATOM 699 N N . ASP A 1 86 ? 5.847 19.517 -6.220 1.00 51.19 86 ASP A N 1
ATOM 700 C CA . ASP A 1 86 ? 6.231 20.312 -7.394 1.00 51.19 86 ASP A CA 1
ATOM 701 C C . ASP A 1 86 ? 6.007 19.599 -8.747 1.00 51.19 86 ASP A C 1
ATOM 703 O O . ASP A 1 86 ? 6.419 20.112 -9.787 1.00 51.19 86 ASP A O 1
ATOM 707 N N . ASN A 1 87 ? 5.372 18.415 -8.776 1.00 51.84 87 ASN A N 1
ATOM 708 C CA . ASN A 1 87 ? 5.142 17.674 -10.024 1.00 51.84 87 ASN A CA 1
ATOM 709 C C . ASN A 1 87 ? 3.683 17.776 -10.505 1.00 51.84 87 ASN A C 1
ATOM 711 O O . ASN A 1 87 ? 2.838 16.938 -10.186 1.00 51.84 87 ASN A O 1
ATOM 715 N N . ASP A 1 88 ? 3.401 18.775 -11.345 1.00 46.47 88 ASP A N 1
ATOM 716 C CA . ASP A 1 88 ? 2.077 19.003 -11.944 1.00 46.47 88 ASP A CA 1
ATOM 717 C C . ASP A 1 88 ? 1.611 17.906 -12.920 1.00 46.47 88 ASP A C 1
ATOM 719 O O . ASP A 1 88 ? 0.435 17.879 -13.290 1.00 46.47 88 ASP A O 1
ATOM 723 N N . SER A 1 89 ? 2.504 16.993 -13.323 1.00 44.25 89 SER A N 1
ATOM 724 C CA . SER A 1 89 ? 2.198 15.895 -14.251 1.00 44.25 89 SER A CA 1
ATOM 725 C C . SER A 1 89 ? 1.774 14.588 -13.569 1.00 44.25 89 SER A C 1
ATOM 727 O O . SER A 1 89 ? 1.270 13.687 -14.240 1.00 44.25 89 SER A O 1
ATOM 729 N N . ALA A 1 90 ? 1.930 14.480 -12.244 1.00 45.50 90 ALA A N 1
ATOM 730 C CA . A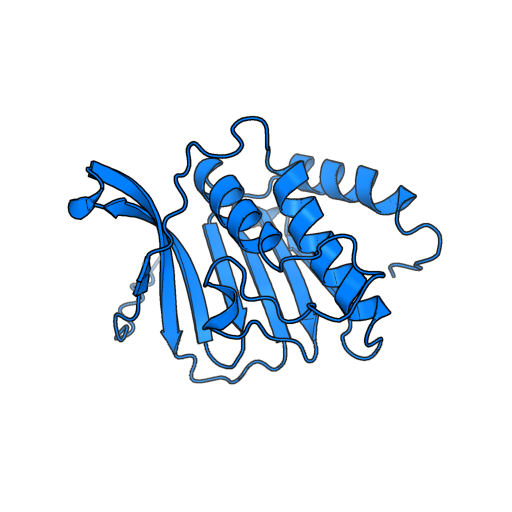LA A 1 90 ? 1.499 13.305 -11.497 1.00 45.50 90 ALA A CA 1
ATOM 731 C C . ALA A 1 90 ? -0.025 13.332 -11.277 1.00 45.50 90 ALA A C 1
ATOM 733 O O . ALA A 1 90 ? -0.577 14.297 -10.745 1.00 45.50 90 ALA A O 1
ATOM 734 N N . ILE A 1 91 ? -0.716 12.245 -11.641 1.00 46.78 91 ILE A N 1
ATOM 735 C CA . ILE A 1 91 ? -2.171 12.107 -11.437 1.00 46.78 91 ILE A CA 1
ATOM 736 C C . ILE A 1 91 ? -2.504 12.082 -9.928 1.00 46.78 91 ILE A C 1
ATOM 738 O O . ILE A 1 91 ? -3.553 12.573 -9.511 1.00 46.78 91 ILE A O 1
ATOM 742 N N . GLY A 1 92 ? -1.586 11.577 -9.093 1.00 49.84 92 GLY A N 1
ATOM 743 C CA . GLY A 1 92 ? -1.668 11.626 -7.631 1.00 49.84 92 GLY A CA 1
ATOM 744 C C . GLY A 1 92 ? -0.902 12.813 -7.035 1.00 49.84 92 GLY A C 1
ATOM 745 O O . GLY A 1 92 ? 0.302 12.715 -6.806 1.00 49.84 92 GLY A O 1
ATOM 746 N N . LYS A 1 93 ? -1.598 13.917 -6.728 1.00 49.28 93 LYS A N 1
ATOM 747 C CA . LYS A 1 93 ? -0.974 15.176 -6.263 1.00 49.28 93 LYS A CA 1
ATOM 748 C C . LYS A 1 93 ? -0.564 15.211 -4.780 1.00 49.28 93 LYS A C 1
ATOM 750 O O . LYS A 1 93 ? 0.362 15.929 -4.422 1.00 49.28 93 LYS A O 1
ATOM 755 N N . TYR A 1 94 ? -1.190 14.411 -3.913 1.00 53.91 94 TYR A N 1
ATOM 756 C CA . TYR A 1 94 ? -1.022 14.548 -2.451 1.00 53.91 94 TYR A CA 1
ATOM 757 C C . TYR A 1 94 ? -0.249 13.409 -1.772 1.00 53.91 94 TYR A C 1
ATOM 759 O O . TYR A 1 94 ? -0.054 13.443 -0.564 1.00 53.91 94 TYR A O 1
ATOM 767 N N . GLY A 1 95 ? 0.184 12.375 -2.506 1.00 65.31 95 GLY A N 1
ATOM 768 C CA . GLY A 1 95 ? 0.849 11.215 -1.887 1.00 65.31 95 GLY A CA 1
ATOM 769 C C . GLY A 1 95 ? -0.054 10.434 -0.917 1.00 65.31 95 GLY A C 1
ATOM 770 O O . GLY A 1 95 ? 0.419 9.630 -0.120 1.00 65.31 95 GLY A O 1
ATOM 771 N N . GLU A 1 96 ? -1.369 10.662 -0.969 1.00 82.19 96 GLU A N 1
ATOM 772 C CA . GLU A 1 96 ? -2.339 10.089 -0.031 1.00 82.19 96 GLU A CA 1
ATOM 773 C C . GLU A 1 96 ? -2.952 8.781 -0.519 1.00 82.19 96 GLU A C 1
ATOM 775 O O . GLU A 1 96 ? -3.351 7.942 0.291 1.00 82.19 96 GLU A O 1
ATOM 780 N N . GLY A 1 97 ? -2.994 8.578 -1.835 1.00 89.12 97 GLY A N 1
ATOM 781 C CA . GLY A 1 97 ? -3.714 7.464 -2.437 1.00 89.12 97 GLY A CA 1
ATOM 782 C C . GLY A 1 97 ? -3.196 6.097 -1.997 1.00 89.12 97 GLY A C 1
ATOM 783 O O . GLY A 1 97 ? -3.998 5.200 -1.744 1.00 89.12 97 GLY A O 1
ATOM 784 N N . TYR A 1 98 ? -1.888 5.939 -1.762 1.00 93.94 98 TYR A N 1
ATOM 785 C CA . TYR A 1 98 ? -1.375 4.663 -1.260 1.00 93.94 98 TYR A CA 1
ATOM 786 C C . TYR A 1 98 ? -1.912 4.348 0.147 1.00 93.94 98 TYR A C 1
ATOM 788 O O . TYR A 1 98 ? -2.249 3.199 0.408 1.00 93.94 98 TYR A O 1
ATOM 796 N N . LYS A 1 99 ? -2.085 5.337 1.039 1.00 95.12 99 LYS A N 1
ATOM 797 C CA . LYS A 1 99 ? -2.667 5.130 2.384 1.00 95.12 99 LYS A CA 1
ATOM 798 C C . LYS A 1 99 ? -4.105 4.620 2.282 1.00 95.12 99 LYS A C 1
ATOM 800 O O . LYS A 1 99 ? -4.492 3.685 2.985 1.00 95.12 99 LYS A O 1
ATOM 805 N N . LEU A 1 100 ? -4.868 5.191 1.352 1.00 95.25 100 LEU A N 1
ATOM 806 C CA . LEU A 1 100 ? -6.229 4.765 1.039 1.00 95.25 100 LEU A CA 1
ATOM 807 C C . LEU A 1 100 ? -6.258 3.352 0.447 1.00 95.25 100 LEU A C 1
ATOM 809 O O . LEU A 1 100 ? -7.049 2.523 0.895 1.00 95.25 100 LEU A O 1
ATOM 813 N N . ALA A 1 101 ? -5.350 3.041 -0.478 1.00 96.81 101 ALA A N 1
ATOM 814 C CA . ALA A 1 101 ? -5.211 1.705 -1.043 1.00 96.81 101 ALA A CA 1
ATOM 815 C C . ALA A 1 101 ? -4.895 0.653 0.032 1.00 96.81 101 ALA A C 1
ATOM 817 O O . ALA A 1 101 ? -5.517 -0.408 0.047 1.00 96.81 101 ALA A O 1
ATOM 818 N N . LEU A 1 102 ? -3.987 0.955 0.970 1.00 97.94 102 LEU A N 1
ATOM 819 C CA . LEU A 1 102 ? -3.679 0.074 2.101 1.00 97.94 102 LEU A CA 1
ATOM 820 C C . LEU A 1 102 ? -4.925 -0.206 2.946 1.00 97.94 102 LEU A C 1
ATOM 822 O O . LEU A 1 102 ? -5.228 -1.365 3.221 1.00 97.94 102 LEU A O 1
ATOM 826 N N . MET A 1 103 ? -5.663 0.840 3.326 1.00 97.94 103 MET A N 1
ATOM 827 C CA . MET A 1 103 ? -6.890 0.705 4.114 1.00 97.94 103 MET A CA 1
ATOM 828 C C . MET A 1 103 ? -7.941 -0.149 3.392 1.00 97.94 103 MET A C 1
ATOM 830 O O . MET A 1 103 ? -8.489 -1.072 3.996 1.00 97.94 103 MET A O 1
ATOM 834 N N . VAL A 1 104 ? -8.188 0.108 2.103 1.00 98.31 104 VAL A N 1
ATOM 835 C CA . VAL A 1 104 ? -9.180 -0.637 1.311 1.00 98.31 104 VAL A CA 1
ATOM 836 C C . VAL A 1 104 ? -8.781 -2.105 1.175 1.00 98.31 104 VAL A C 1
ATOM 838 O O . VAL A 1 104 ? -9.607 -2.990 1.390 1.00 98.31 104 VAL A O 1
ATOM 841 N N . LEU A 1 105 ? -7.513 -2.390 0.874 1.00 98.56 105 LEU A N 1
ATOM 842 C CA . LEU A 1 105 ? -7.015 -3.760 0.759 1.00 98.56 105 LEU A CA 1
ATOM 843 C C . LEU A 1 105 ? -7.152 -4.525 2.084 1.00 98.56 105 LEU A C 1
ATOM 845 O O . LEU A 1 105 ? -7.629 -5.659 2.077 1.00 98.56 105 LEU A O 1
ATOM 849 N N . LEU A 1 106 ? -6.808 -3.903 3.217 1.00 98.44 106 LEU A N 1
ATOM 850 C CA . LEU A 1 106 ? -6.994 -4.502 4.544 1.00 98.44 106 LEU A CA 1
ATOM 851 C C . LEU A 1 106 ? -8.473 -4.762 4.855 1.00 98.44 106 LEU A C 1
ATOM 853 O O . LEU A 1 106 ? -8.818 -5.848 5.318 1.00 98.44 106 LEU A O 1
ATOM 857 N N . ARG A 1 107 ? -9.355 -3.799 4.554 1.00 98.12 107 ARG A N 1
ATOM 858 C CA . ARG A 1 107 ? -10.813 -3.943 4.703 1.00 98.12 107 ARG A CA 1
ATOM 859 C C . ARG A 1 107 ? -11.356 -5.133 3.912 1.00 98.12 107 ARG A C 1
ATOM 861 O O . ARG A 1 107 ? -12.281 -5.797 4.366 1.00 98.12 107 ARG A O 1
ATOM 868 N N . LEU A 1 108 ? -10.772 -5.410 2.748 1.00 97.75 108 LEU A N 1
ATOM 869 C CA . LEU A 1 108 ? -11.143 -6.519 1.866 1.00 97.75 108 LEU A CA 1
ATOM 870 C C . LEU A 1 108 ? -10.378 -7.820 2.175 1.00 97.75 108 LEU A C 1
ATOM 872 O O . LEU A 1 108 ? -10.363 -8.741 1.357 1.00 97.75 108 LEU A O 1
ATOM 876 N N . GLY A 1 109 ? -9.748 -7.908 3.351 1.00 97.25 109 GLY A N 1
ATOM 877 C CA . GLY A 1 109 ? -9.116 -9.124 3.865 1.00 97.25 109 GLY A CA 1
ATOM 878 C C . GLY A 1 109 ? -7.717 -9.415 3.318 1.00 97.25 109 GLY A C 1
ATOM 879 O O . GLY A 1 109 ? -7.180 -10.495 3.574 1.00 97.25 109 GLY A O 1
ATOM 880 N N . ALA A 1 110 ? -7.103 -8.488 2.577 1.00 98.06 110 ALA A N 1
ATOM 881 C CA . ALA A 1 110 ? -5.722 -8.641 2.138 1.00 98.06 110 ALA A CA 1
ATOM 882 C C . ALA A 1 110 ? -4.751 -8.456 3.313 1.00 98.06 110 ALA A C 1
ATOM 884 O O . ALA A 1 110 ? -5.035 -7.752 4.283 1.00 98.06 110 ALA A O 1
ATOM 885 N N . ARG A 1 111 ? -3.562 -9.056 3.213 1.00 97.94 111 ARG A N 1
ATOM 886 C CA . ARG A 1 111 ? -2.459 -8.801 4.156 1.00 97.94 111 ARG A CA 1
ATOM 887 C C . ARG A 1 111 ? -1.314 -8.152 3.411 1.00 97.94 111 ARG A C 1
ATOM 889 O O . ARG A 1 111 ? -0.934 -8.627 2.344 1.00 97.94 111 ARG A O 1
ATOM 896 N N . ILE A 1 112 ? -0.760 -7.091 3.983 1.00 98.06 112 ILE A N 1
ATOM 897 C CA . ILE A 1 112 ? 0.201 -6.239 3.289 1.00 98.06 112 ILE A CA 1
ATOM 898 C C . ILE A 1 112 ? 1.498 -6.164 4.088 1.00 98.06 112 ILE A C 1
ATOM 900 O O . ILE A 1 112 ? 1.487 -6.036 5.312 1.00 98.06 112 ILE A O 1
ATOM 904 N N . ARG A 1 113 ? 2.627 -6.224 3.384 1.00 96.62 113 ARG A N 1
ATOM 905 C CA . ARG A 1 113 ? 3.937 -5.812 3.894 1.00 96.62 113 ARG A CA 1
ATOM 906 C C . ARG A 1 113 ? 4.547 -4.833 2.911 1.00 96.62 113 ARG A C 1
ATOM 908 O O . ARG A 1 113 ? 4.545 -5.097 1.713 1.00 96.62 113 ARG A O 1
ATOM 915 N N . ILE A 1 114 ? 5.101 -3.743 3.417 1.00 96.12 114 ILE A N 1
ATOM 916 C CA . ILE A 1 114 ? 5.808 -2.755 2.607 1.00 96.12 114 ILE A CA 1
ATOM 917 C C . ILE A 1 114 ? 7.280 -2.821 2.984 1.00 96.12 114 ILE A C 1
ATOM 919 O O . ILE A 1 114 ? 7.620 -2.620 4.146 1.00 96.12 114 ILE A O 1
ATOM 923 N N . ARG A 1 115 ? 8.160 -3.119 2.032 1.00 94.56 115 ARG A N 1
ATOM 924 C CA . ARG A 1 115 ? 9.611 -3.002 2.229 1.00 94.56 115 ARG A CA 1
ATOM 925 C C . ARG A 1 115 ? 10.047 -1.636 1.736 1.00 94.56 115 ARG A C 1
ATOM 927 O O . ARG A 1 115 ? 9.763 -1.301 0.591 1.00 94.56 115 ARG A O 1
ATOM 934 N N . THR A 1 116 ? 10.694 -0.861 2.598 1.00 91.88 116 THR A N 1
ATOM 935 C CA . THR A 1 116 ? 11.157 0.494 2.278 1.00 91.88 116 THR A CA 1
ATOM 936 C C . THR A 1 116 ? 12.284 0.900 3.220 1.00 91.88 116 THR A C 1
ATOM 938 O O . THR A 1 116 ? 12.197 0.616 4.406 1.00 91.88 116 THR A O 1
ATOM 941 N N . ALA A 1 117 ? 13.342 1.545 2.719 1.00 85.25 117 ALA A N 1
ATOM 942 C CA . ALA A 1 117 ? 14.378 2.209 3.529 1.00 85.25 117 ALA A CA 1
ATOM 943 C C . ALA A 1 117 ? 14.970 1.377 4.698 1.00 85.25 117 ALA A C 1
ATOM 945 O O . ALA A 1 117 ? 15.254 1.903 5.770 1.00 85.25 117 ALA A O 1
ATOM 946 N N . GLY A 1 118 ? 15.150 0.061 4.514 1.00 88.38 118 GLY A N 1
ATOM 947 C CA . GLY A 1 118 ? 15.640 -0.823 5.587 1.00 88.38 118 GLY A CA 1
ATOM 948 C C . GLY A 1 118 ? 14.610 -1.114 6.687 1.00 88.38 118 GLY A C 1
ATOM 949 O O . GLY A 1 118 ? 14.954 -1.586 7.767 1.00 88.38 118 GLY A O 1
ATOM 950 N N . GLU A 1 119 ? 13.335 -0.890 6.404 1.00 91.69 119 GLU A N 1
ATOM 951 C CA . GLU A 1 119 ? 12.194 -1.181 7.259 1.00 91.69 119 GLU A CA 1
ATOM 952 C C . GLU A 1 119 ? 11.199 -2.090 6.536 1.00 91.69 119 GLU A C 1
ATOM 954 O O . GLU A 1 119 ? 11.129 -2.164 5.303 1.00 91.69 119 GLU A O 1
ATOM 959 N N . VAL A 1 120 ? 10.414 -2.797 7.338 1.00 93.31 120 VAL A N 1
ATOM 960 C CA . VAL A 1 120 ? 9.186 -3.448 6.908 1.00 93.31 120 VAL A CA 1
ATOM 961 C C . VAL A 1 120 ? 8.039 -2.761 7.624 1.00 93.31 120 VAL A C 1
ATOM 963 O O . VAL A 1 120 ? 7.930 -2.847 8.847 1.00 93.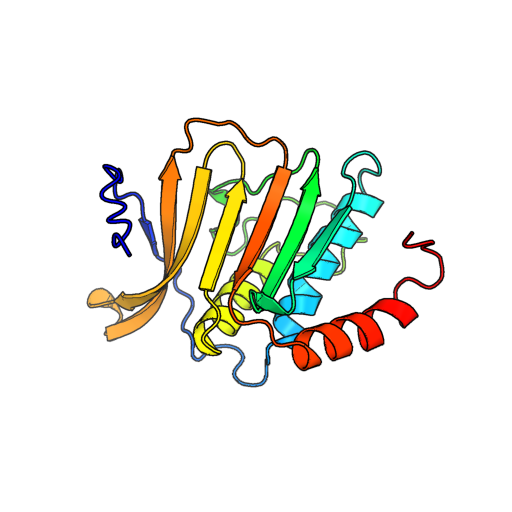31 120 VAL A O 1
ATOM 966 N N . TRP A 1 121 ? 7.187 -2.085 6.865 1.00 95.06 121 TRP A N 1
ATOM 967 C CA . TRP A 1 121 ? 5.938 -1.548 7.378 1.00 95.06 121 TRP A CA 1
ATOM 968 C C . TRP A 1 121 ? 4.840 -2.600 7.215 1.00 95.06 121 TRP A C 1
ATOM 970 O O . TRP A 1 121 ? 4.703 -3.225 6.160 1.00 95.06 121 TRP A O 1
ATOM 980 N N . ALA A 1 122 ? 4.066 -2.809 8.271 1.00 96.25 122 ALA A N 1
ATOM 981 C CA . ALA A 1 122 ? 2.971 -3.761 8.357 1.00 96.25 122 ALA A CA 1
ATOM 982 C C . ALA A 1 122 ? 1.671 -2.995 8.652 1.00 96.25 122 ALA A C 1
ATOM 984 O O . ALA A 1 122 ? 1.359 -2.735 9.818 1.00 96.25 122 ALA A O 1
ATOM 985 N N . PRO A 1 123 ? 0.934 -2.588 7.604 1.00 97.38 123 PRO A N 1
ATOM 986 C CA . PRO A 1 123 ? -0.369 -1.958 7.750 1.00 97.38 123 PRO A CA 1
ATOM 987 C C . PRO A 1 123 ? -1.378 -2.919 8.386 1.00 97.38 123 PRO A C 1
ATOM 989 O O . PRO A 1 123 ? -1.453 -4.084 7.991 1.00 97.38 123 PRO A O 1
ATOM 992 N N . ILE A 1 124 ? -2.169 -2.427 9.337 1.00 97.19 124 ILE A N 1
ATOM 993 C CA . ILE A 1 124 ? -3.254 -3.157 10.005 1.00 97.19 124 ILE A CA 1
ATOM 994 C C . ILE A 1 124 ? -4.444 -2.226 10.261 1.00 97.19 124 ILE A C 1
ATOM 996 O O . ILE A 1 124 ? -4.279 -1.014 10.368 1.00 97.19 124 ILE A O 1
ATOM 1000 N N . ILE A 1 125 ? -5.644 -2.792 10.386 1.00 97.69 125 ILE A N 1
ATOM 1001 C CA . ILE A 1 125 ? -6.790 -2.088 10.972 1.00 97.69 125 ILE A CA 1
ATOM 1002 C C . ILE A 1 125 ? -6.791 -2.400 12.468 1.00 97.69 125 ILE A C 1
ATOM 1004 O O . ILE A 1 125 ? -6.682 -3.565 12.855 1.00 97.69 125 ILE A O 1
ATOM 1008 N N . LYS A 1 126 ? -6.869 -1.363 13.299 1.00 95.75 126 LYS A N 1
ATOM 1009 C CA . LYS A 1 126 ? -6.787 -1.467 14.755 1.00 95.75 126 LYS A CA 1
ATOM 1010 C C . LYS A 1 126 ? -7.823 -0.561 15.408 1.00 95.75 126 LYS A C 1
ATOM 1012 O O . LYS A 1 126 ? -7.941 0.604 15.033 1.00 95.75 126 LYS A O 1
ATOM 1017 N N . TYR A 1 127 ? -8.506 -1.082 16.419 1.00 97.06 127 TYR A N 1
ATOM 1018 C CA . TYR A 1 127 ? -9.407 -0.289 17.245 1.00 97.06 127 TYR A CA 1
ATOM 1019 C C . TYR A 1 127 ? -8.629 0.758 18.050 1.00 97.06 127 TYR A C 1
ATOM 1021 O O . TYR A 1 127 ? -7.611 0.449 18.679 1.00 97.06 127 TYR A O 1
ATOM 1029 N N . SER A 1 128 ? -9.099 2.002 18.023 1.00 96.44 128 SER A N 1
ATOM 1030 C CA . SER A 1 128 ? -8.580 3.096 18.834 1.00 96.44 128 SER A CA 1
ATOM 1031 C C . SER A 1 128 ? -9.564 3.423 19.947 1.00 96.44 128 SER A C 1
ATOM 1033 O O . SER A 1 128 ? -10.655 3.908 19.671 1.00 96.44 128 SER A O 1
ATOM 1035 N N . GLU A 1 129 ? -9.149 3.230 21.199 1.00 96.81 129 GLU A N 1
ATOM 1036 C CA . GLU A 1 129 ? -9.939 3.629 22.374 1.00 96.81 129 GLU A CA 1
ATOM 1037 C C . GLU A 1 129 ? -10.201 5.142 22.399 1.00 96.81 129 GLU A C 1
ATOM 1039 O O . GLU A 1 129 ? -11.275 5.583 22.777 1.00 96.81 129 GLU A O 1
ATOM 1044 N N . GLN A 1 130 ? -9.237 5.951 21.944 1.00 96.44 130 GLN A N 1
ATOM 1045 C CA . GLN A 1 130 ? -9.360 7.412 21.932 1.00 96.44 130 GLN A CA 1
ATOM 1046 C C . GLN A 1 130 ? -10.449 7.909 20.972 1.00 96.44 130 GLN A C 1
ATOM 1048 O O . GLN A 1 130 ? -11.085 8.924 21.239 1.00 96.44 130 GLN A O 1
ATOM 1053 N N . PHE A 1 131 ? -10.618 7.232 19.836 1.00 97.06 131 PHE A N 1
ATOM 1054 C CA . PHE A 1 131 ? -11.593 7.606 18.809 1.00 97.06 131 PHE A CA 1
ATOM 1055 C C . PHE A 1 131 ? -12.820 6.685 18.789 1.00 97.06 131 PHE A C 1
ATOM 1057 O O . PHE A 1 131 ? -13.685 6.862 17.933 1.00 97.06 131 PHE A O 1
ATOM 1064 N N . GLU A 1 132 ? -12.868 5.696 19.686 1.00 97.69 132 GLU A N 1
ATOM 1065 C CA . GLU A 1 132 ? -13.924 4.684 19.807 1.00 97.69 132 GLU A CA 1
ATOM 1066 C C . GLU A 1 132 ? -14.281 4.012 18.464 1.00 97.69 132 GLU A C 1
ATOM 1068 O O . GLU A 1 132 ? -15.440 3.748 18.136 1.00 97.69 132 GLU A O 1
ATOM 1073 N N . THR A 1 133 ? -13.271 3.781 17.618 1.00 98.00 133 THR A N 1
ATOM 1074 C CA . THR A 1 133 ? -13.457 3.256 16.259 1.00 98.00 133 THR A CA 1
ATOM 1075 C C . THR A 1 133 ? -12.181 2.630 15.709 1.00 98.00 133 THR A C 1
ATOM 1077 O O . THR A 1 133 ? -11.073 2.900 16.175 1.00 98.00 133 THR A O 1
ATOM 1080 N N . ASP A 1 134 ? -12.334 1.821 14.665 1.00 98.19 134 ASP A N 1
ATOM 1081 C CA . ASP A 1 134 ? -11.217 1.256 13.921 1.00 98.19 134 ASP A CA 1
ATOM 1082 C C . ASP A 1 134 ? -10.521 2.305 13.054 1.00 98.19 134 ASP A C 1
ATOM 1084 O O . ASP A 1 134 ? -11.163 3.114 12.375 1.00 98.19 134 ASP A O 1
ATOM 1088 N N . LEU A 1 135 ? -9.193 2.237 13.032 1.00 98.06 135 LEU A N 1
ATOM 1089 C CA . LEU A 1 135 ? -8.314 3.107 12.266 1.00 98.06 135 LEU A CA 1
ATOM 1090 C C . LEU A 1 135 ? -7.215 2.297 11.570 1.00 98.06 135 LEU A C 1
ATOM 1092 O O . LEU A 1 135 ? -6.834 1.211 12.013 1.00 98.06 135 LEU A O 1
ATOM 1096 N N . LEU A 1 136 ? -6.686 2.838 10.476 1.00 97.81 136 LEU A N 1
ATOM 1097 C CA . LEU A 1 136 ? -5.465 2.333 9.859 1.00 97.81 136 LEU A CA 1
ATOM 1098 C C . LEU A 1 136 ? -4.271 2.612 10.784 1.00 97.81 136 LEU A C 1
ATOM 1100 O O . LEU A 1 136 ? -4.047 3.743 11.204 1.00 97.81 136 LEU A O 1
ATOM 1104 N N . ALA A 1 137 ? -3.459 1.599 11.051 1.00 97.12 137 ALA A N 1
ATOM 1105 C CA . ALA A 1 137 ? -2.192 1.735 11.755 1.00 97.12 137 ALA A CA 1
ATOM 1106 C C . ALA A 1 137 ? -1.063 1.090 10.949 1.00 97.12 137 ALA A C 1
ATOM 1108 O O . ALA A 1 137 ? -1.273 0.117 10.224 1.00 97.12 137 ALA A O 1
ATOM 1109 N N . ILE A 1 138 ? 0.146 1.630 11.081 1.00 96.62 138 ILE A N 1
ATOM 1110 C CA . ILE A 1 138 ? 1.350 1.136 10.416 1.00 96.62 138 ILE A CA 1
ATOM 1111 C C . ILE A 1 138 ? 2.335 0.677 11.485 1.00 96.62 138 ILE A C 1
ATOM 1113 O O . ILE A 1 138 ? 2.971 1.502 12.139 1.00 96.62 138 ILE A O 1
ATOM 1117 N N . GLY A 1 139 ? 2.474 -0.636 11.662 1.00 94.88 139 GLY A N 1
ATOM 1118 C CA . GLY A 1 139 ? 3.549 -1.198 12.480 1.00 94.88 139 GLY A CA 1
ATOM 1119 C C . GLY A 1 139 ? 4.876 -1.154 11.726 1.00 94.88 139 GLY A C 1
ATOM 1120 O O . GLY A 1 139 ? 4.910 -1.465 10.537 1.00 94.88 139 GLY A O 1
ATOM 1121 N N . VAL A 1 140 ? 5.972 -0.802 12.393 1.00 93.25 140 VAL A N 1
ATOM 1122 C CA . VAL A 1 140 ? 7.302 -0.706 11.776 1.00 93.25 140 VAL A CA 1
ATOM 1123 C C . VAL A 1 140 ? 8.251 -1.723 12.389 1.00 93.25 140 VAL A C 1
ATOM 1125 O O . VAL A 1 140 ? 8.434 -1.798 13.601 1.00 93.25 140 VAL A O 1
ATOM 1128 N N . ILE A 1 141 ? 8.891 -2.508 11.526 1.00 90.75 141 ILE A N 1
ATOM 1129 C CA . ILE A 1 141 ? 9.899 -3.494 11.902 1.00 90.75 141 ILE A CA 1
ATOM 1130 C C . ILE A 1 141 ? 11.204 -3.116 11.209 1.00 90.75 141 ILE A C 1
ATOM 1132 O O . ILE A 1 141 ? 11.267 -3.072 9.980 1.00 90.75 141 ILE A O 1
ATOM 1136 N N . LYS A 1 142 ? 12.271 -2.885 11.980 1.00 87.94 142 LYS A N 1
ATOM 1137 C CA . LYS A 1 142 ? 13.603 -2.667 11.401 1.00 87.94 142 LYS A CA 1
ATOM 1138 C C . LYS A 1 142 ? 14.074 -3.934 10.686 1.00 87.94 142 LYS A C 1
ATOM 1140 O O . LYS A 1 142 ? 14.081 -5.021 11.265 1.00 87.94 142 LYS A O 1
ATOM 1145 N N . SER A 1 143 ? 14.496 -3.790 9.437 1.00 80.50 143 SER A N 1
ATOM 1146 C CA . SER A 1 143 ? 15.124 -4.856 8.663 1.00 80.50 143 SER A CA 1
ATOM 1147 C C . SER A 1 143 ? 16.640 -4.759 8.807 1.00 80.50 143 SER A C 1
ATOM 1149 O O . SER A 1 143 ? 17.225 -3.691 8.665 1.00 80.50 143 SER A O 1
ATOM 1151 N N . LYS A 1 144 ? 17.305 -5.895 9.047 1.00 72.69 144 LYS A N 1
ATOM 1152 C CA . LYS A 1 144 ? 18.779 -5.967 9.010 1.00 72.69 144 LYS A CA 1
ATOM 1153 C C . LYS A 1 144 ? 19.339 -5.842 7.591 1.00 72.69 144 LYS A C 1
ATOM 1155 O O . LYS A 1 144 ? 20.530 -5.618 7.421 1.00 72.69 144 LYS A O 1
ATOM 1160 N N . VAL A 1 145 ? 18.483 -6.024 6.588 1.00 72.31 145 VAL A N 1
ATOM 1161 C CA . VAL A 1 145 ? 18.827 -5.898 5.175 1.00 72.31 145 VAL A CA 1
ATOM 1162 C C . VAL A 1 145 ? 18.225 -4.595 4.677 1.00 72.31 145 VAL A C 1
ATOM 1164 O O . VAL A 1 145 ? 16.996 -4.460 4.637 1.00 72.31 145 VAL A O 1
ATOM 1167 N N . ALA A 1 146 ? 19.089 -3.647 4.319 1.00 67.31 146 ALA A N 1
ATOM 1168 C CA . ALA A 1 146 ? 18.678 -2.458 3.594 1.00 67.31 146 ALA A CA 1
ATOM 1169 C C . ALA A 1 146 ? 18.109 -2.895 2.239 1.00 67.31 146 ALA A C 1
ATOM 1171 O O . ALA A 1 146 ? 18.728 -3.675 1.516 1.00 67.31 146 ALA A O 1
ATOM 1172 N N . SER A 1 147 ? 16.902 -2.433 1.925 1.00 73.00 147 SER A N 1
ATOM 1173 C CA . SER A 1 147 ? 16.338 -2.575 0.589 1.00 73.00 147 SER A CA 1
ATOM 1174 C C . SER A 1 147 ? 16.396 -1.216 -0.076 1.00 73.00 147 SER A C 1
ATOM 1176 O O . SER A 1 147 ? 15.894 -0.239 0.473 1.00 73.00 147 SER A O 1
ATOM 1178 N N . GLU A 1 148 ? 16.994 -1.174 -1.258 1.00 85.56 148 GLU A N 1
ATOM 1179 C CA . GLU A 1 148 ? 16.955 -0.002 -2.131 1.00 85.56 148 GLU A CA 1
ATOM 1180 C C . GLU A 1 148 ? 15.649 0.053 -2.935 1.00 85.56 148 GLU A C 1
ATOM 1182 O O . GLU A 1 148 ? 15.476 0.921 -3.779 1.00 85.56 148 GLU A O 1
ATOM 1187 N N . SER A 1 149 ? 14.735 -0.897 -2.726 1.00 91.62 149 SER A N 1
ATOM 1188 C CA . SER A 1 149 ? 13.462 -0.981 -3.440 1.00 91.62 149 SER A CA 1
ATOM 1189 C C . SER A 1 149 ? 12.296 -0.661 -2.514 1.00 91.62 149 SER A C 1
ATOM 1191 O O . SER A 1 149 ? 12.294 -1.050 -1.343 1.00 91.62 149 SER A O 1
ATOM 1193 N N . LEU A 1 150 ? 11.272 -0.030 -3.080 1.00 95.19 150 LEU A N 1
ATOM 1194 C CA . LEU A 1 150 ? 9.963 0.109 -2.462 1.00 95.19 150 LEU A CA 1
ATOM 1195 C C . LEU A 1 150 ? 9.098 -1.030 -2.977 1.00 95.19 150 LEU A C 1
ATOM 1197 O O . LEU A 1 150 ? 8.826 -1.072 -4.172 1.00 95.19 150 LEU A O 1
ATOM 1201 N N . LEU A 1 151 ? 8.669 -1.940 -2.102 1.00 96.62 151 LEU A N 1
ATOM 1202 C CA . LEU A 1 151 ? 7.866 -3.104 -2.488 1.00 96.62 151 LEU A CA 1
ATOM 1203 C C . LEU A 1 151 ? 6.621 -3.221 -1.622 1.00 96.62 151 LEU A C 1
ATOM 1205 O O . LEU A 1 151 ? 6.738 -3.367 -0.409 1.00 96.62 151 LEU A O 1
ATOM 1209 N N . PHE A 1 152 ? 5.452 -3.263 -2.249 1.00 97.94 152 PHE A N 1
ATOM 1210 C CA . PHE A 1 152 ? 4.197 -3.682 -1.640 1.00 97.94 152 PHE A CA 1
ATOM 1211 C C . PHE A 1 152 ? 3.986 -5.170 -1.931 1.00 97.94 152 PHE A C 1
ATOM 1213 O O . PHE A 1 152 ? 3.727 -5.571 -3.065 1.00 97.94 152 PHE A O 1
ATOM 1220 N N . GLU A 1 153 ? 4.104 -6.002 -0.901 1.00 98.00 153 GLU A N 1
ATOM 1221 C CA . GLU A 1 153 ? 3.748 -7.418 -0.940 1.00 98.00 153 GLU A CA 1
ATOM 1222 C C . GLU A 1 153 ? 2.317 -7.585 -0.429 1.00 98.00 153 GLU A C 1
ATOM 1224 O O . GLU A 1 153 ? 2.047 -7.342 0.748 1.00 98.00 153 GLU A O 1
ATOM 1229 N N . ILE A 1 154 ? 1.412 -8.023 -1.298 1.00 98.62 154 ILE A N 1
ATOM 1230 C CA . ILE A 1 154 ? -0.024 -8.079 -1.034 1.00 98.62 154 ILE A CA 1
ATOM 1231 C C . ILE A 1 154 ? -0.485 -9.532 -1.165 1.00 98.62 154 ILE A C 1
ATOM 1233 O O . ILE A 1 154 ? -0.536 -10.092 -2.258 1.00 98.62 154 ILE A O 1
ATOM 1237 N N . ASP A 1 155 ? -0.789 -10.153 -0.030 1.00 98.31 155 ASP A N 1
ATOM 1238 C CA . ASP A 1 155 ? -1.404 -11.477 0.071 1.00 98.31 155 ASP A CA 1
ATOM 1239 C C . ASP A 1 155 ? -2.938 -11.359 0.000 1.00 98.31 155 ASP A C 1
ATOM 1241 O O . ASP A 1 155 ? -3.508 -10.399 0.518 1.00 98.31 155 ASP A O 1
ATOM 1245 N N . GLY A 1 156 ? -3.617 -12.366 -0.559 1.00 97.62 156 GLY A N 1
ATOM 1246 C CA . GLY A 1 156 ? -5.083 -12.391 -0.699 1.00 97.62 156 GLY A CA 1
ATOM 1247 C C . GLY A 1 156 ? -5.600 -11.818 -2.025 1.00 97.62 156 GLY A C 1
ATOM 1248 O O . GLY A 1 156 ? -6.785 -11.490 -2.139 1.00 97.62 156 GLY A O 1
ATOM 1249 N N . ILE A 1 157 ? -4.718 -11.697 -3.023 1.00 98.19 157 ILE A N 1
ATOM 1250 C CA . ILE A 1 157 ? -5.064 -11.301 -4.392 1.00 98.19 157 ILE A CA 1
ATOM 1251 C C . ILE A 1 157 ? -5.363 -12.559 -5.203 1.00 98.19 157 ILE A C 1
ATOM 1253 O O . ILE A 1 157 ? -4.472 -13.366 -5.494 1.00 98.19 157 ILE A O 1
ATOM 1257 N N . THR A 1 158 ? -6.634 -12.746 -5.545 1.00 97.69 158 THR A N 1
ATOM 1258 C CA . THR A 1 158 ? -7.095 -13.895 -6.326 1.00 97.69 158 THR A CA 1
ATOM 1259 C C . THR A 1 158 ? -6.644 -13.784 -7.780 1.00 97.69 158 THR A C 1
ATOM 1261 O O . THR A 1 158 ? -6.176 -12.738 -8.236 1.00 97.69 158 THR A O 1
ATOM 1264 N N . GLN A 1 159 ? -6.766 -14.884 -8.523 1.00 96.62 159 GLN A N 1
ATOM 1265 C CA . GLN A 1 159 ? -6.410 -14.877 -9.936 1.00 96.62 159 GLN A CA 1
ATOM 1266 C C . GLN A 1 159 ? -7.322 -13.941 -10.741 1.00 96.62 159 GLN A C 1
ATOM 1268 O O . GLN A 1 159 ? -6.862 -13.348 -11.713 1.00 96.62 159 GLN A O 1
ATOM 1273 N N . ASP A 1 160 ? -8.580 -13.783 -10.332 1.00 96.75 160 ASP A N 1
ATOM 1274 C CA . ASP A 1 160 ? -9.525 -12.901 -11.013 1.00 96.75 160 ASP A CA 1
ATOM 1275 C C . ASP A 1 160 ? -9.258 -11.429 -10.683 1.00 96.75 160 ASP A C 1
ATOM 1277 O O . ASP A 1 160 ? -9.198 -10.630 -11.613 1.00 96.75 160 ASP A O 1
ATOM 1281 N N . ASP A 1 161 ? -8.927 -11.098 -9.424 1.00 96.38 161 ASP A N 1
ATOM 1282 C CA . ASP A 1 161 ? -8.434 -9.756 -9.054 1.00 96.38 161 ASP A CA 1
ATOM 1283 C C . ASP A 1 161 ? -7.217 -9.361 -9.919 1.00 96.38 161 ASP A C 1
ATOM 1285 O O . ASP A 1 161 ? -7.097 -8.237 -10.407 1.00 96.38 161 ASP A O 1
ATOM 1289 N N . TYR A 1 162 ? -6.292 -10.306 -10.129 1.00 95.50 162 TYR A N 1
ATOM 1290 C CA . TYR A 1 162 ? -5.099 -10.085 -10.945 1.00 95.50 162 TYR A CA 1
ATOM 1291 C C . TYR A 1 162 ? -5.419 -9.917 -12.438 1.00 95.50 162 TYR A C 1
ATOM 1293 O O . TYR A 1 162 ? -4.839 -9.056 -13.101 1.00 95.50 162 TYR A O 1
ATOM 1301 N N . LYS A 1 163 ? -6.343 -10.717 -12.983 1.00 94.31 163 LYS A N 1
ATOM 1302 C CA . LYS A 1 163 ? -6.791 -10.578 -14.377 1.00 94.31 163 LYS A CA 1
ATOM 1303 C C . LYS A 1 163 ? -7.495 -9.245 -14.605 1.00 94.31 163 LYS A C 1
ATOM 1305 O O . LYS A 1 163 ? -7.232 -8.608 -15.620 1.00 94.31 163 LYS A O 1
ATOM 1310 N N . GLU A 1 164 ? -8.351 -8.824 -13.678 1.00 94.12 164 GLU A N 1
ATOM 1311 C CA . GLU A 1 164 ? -9.016 -7.521 -13.722 1.00 94.12 164 GLU A CA 1
ATOM 1312 C C . GLU A 1 164 ? -7.988 -6.385 -13.705 1.00 94.12 164 GLU A C 1
ATOM 1314 O O . GLU A 1 164 ? -8.055 -5.477 -14.536 1.00 94.12 164 GLU A O 1
ATOM 1319 N N . LEU A 1 165 ? -6.982 -6.477 -12.828 1.00 92.25 165 LEU A N 1
ATOM 1320 C CA . LEU A 1 165 ? -5.875 -5.525 -12.788 1.00 92.25 165 LEU A CA 1
ATOM 1321 C C . LEU A 1 165 ? -5.165 -5.434 -14.148 1.00 92.25 165 LEU A C 1
ATOM 1323 O O . LEU A 1 165 ? -5.005 -4.342 -14.687 1.00 92.25 165 LEU A O 1
ATOM 1327 N N . LEU A 1 166 ? -4.778 -6.569 -14.734 1.00 89.69 166 LEU A N 1
ATOM 1328 C CA . LEU A 1 166 ? -4.102 -6.599 -16.034 1.00 89.69 166 LEU A CA 1
ATOM 1329 C C . LEU A 1 166 ? -4.967 -6.049 -17.171 1.00 89.69 166 LEU A C 1
ATOM 1331 O O . LEU A 1 166 ? -4.487 -5.243 -17.968 1.00 89.69 166 LEU A O 1
ATOM 1335 N N . ALA A 1 167 ? -6.231 -6.467 -17.248 1.00 88.00 167 ALA A N 1
ATOM 1336 C CA . ALA A 1 167 ? -7.146 -6.067 -18.313 1.00 88.00 167 ALA A CA 1
ATOM 1337 C C . ALA A 1 167 ? -7.322 -4.545 -18.379 1.00 88.00 167 ALA A C 1
ATOM 1339 O O . ALA A 1 167 ? -7.412 -3.980 -19.467 1.00 88.00 167 ALA A O 1
ATOM 1340 N N . ASN A 1 168 ? -7.314 -3.884 -17.222 1.00 83.88 168 ASN A N 1
ATOM 1341 C CA . ASN A 1 168 ? -7.477 -2.441 -17.124 1.00 83.88 168 ASN A CA 1
ATOM 1342 C C . ASN A 1 168 ? -6.148 -1.660 -17.154 1.00 83.88 168 ASN A C 1
ATOM 1344 O O . ASN A 1 168 ? -6.150 -0.477 -17.490 1.00 83.88 168 ASN A O 1
ATOM 1348 N N . LEU A 1 169 ? -5.009 -2.292 -16.843 1.00 79.25 169 LEU A N 1
ATOM 1349 C CA . LEU A 1 169 ? -3.686 -1.673 -16.997 1.00 79.25 169 LEU A CA 1
ATOM 1350 C C . LEU A 1 169 ? -3.230 -1.628 -18.459 1.00 79.25 169 LEU A C 1
ATOM 1352 O O . LEU A 1 169 ? -2.695 -0.612 -18.892 1.00 79.25 169 LEU A O 1
ATOM 1356 N N . LEU A 1 170 ? -3.464 -2.689 -19.238 1.00 64.94 170 LEU A N 1
ATOM 1357 C CA . LEU A 1 170 ? -2.990 -2.800 -20.627 1.00 64.94 170 LEU A CA 1
ATOM 1358 C C . LEU A 1 170 ? -3.399 -1.623 -21.544 1.00 64.94 170 LEU A C 1
ATOM 1360 O O . LEU A 1 170 ? -2.564 -1.167 -22.331 1.00 64.94 170 LEU A O 1
ATOM 1364 N N . PRO A 1 171 ? -4.631 -1.075 -21.467 1.00 61.69 171 PRO A N 1
ATOM 1365 C CA . PRO A 1 171 ? -5.014 0.115 -22.227 1.00 61.69 171 PRO A CA 1
ATOM 1366 C C . PRO A 1 171 ? -4.224 1.371 -21.837 1.00 61.69 171 PRO A C 1
ATOM 1368 O O . PRO A 1 171 ? -3.979 2.221 -22.691 1.00 61.69 171 PRO A O 1
ATOM 1371 N N . LEU A 1 172 ? -3.811 1.475 -20.570 1.00 57.69 172 LEU A N 1
ATOM 1372 C CA . LEU A 1 172 ? -3.043 2.600 -20.029 1.00 57.69 172 LEU A CA 1
ATOM 1373 C C . LEU A 1 172 ? -1.551 2.498 -20.375 1.00 57.69 172 LEU A C 1
ATOM 1375 O O . LEU A 1 172 ? -0.846 3.503 -20.382 1.00 57.69 172 LEU A O 1
ATOM 1379 N N . THR A 1 173 ? -1.070 1.296 -20.705 1.00 57.31 173 THR A N 1
ATOM 1380 C CA . THR A 1 173 ? 0.342 1.003 -20.968 1.00 57.31 173 THR A CA 1
ATOM 1381 C C . THR A 1 173 ? 0.637 0.720 -22.445 1.00 57.31 173 THR A C 1
ATOM 1383 O O . THR A 1 173 ? 1.626 0.059 -22.738 1.00 57.31 173 THR A O 1
ATOM 1386 N N . ARG A 1 174 ? -0.172 1.194 -23.409 1.00 46.69 174 ARG A N 1
ATOM 1387 C CA . ARG A 1 174 ? -0.024 0.886 -24.858 1.00 46.69 174 ARG A CA 1
ATOM 1388 C C . ARG A 1 174 ? 1.349 1.199 -25.494 1.00 46.69 174 ARG A C 1
ATOM 1390 O O . ARG A 1 174 ? 1.595 0.755 -26.608 1.00 46.69 174 ARG A O 1
ATOM 1397 N N . ASN A 1 175 ? 2.255 1.872 -24.781 1.00 42.75 175 ASN A N 1
ATOM 1398 C CA . ASN A 1 175 ? 3.653 2.093 -25.182 1.00 42.75 175 ASN A CA 1
ATOM 1399 C C . ASN A 1 175 ? 4.682 1.202 -24.446 1.00 42.75 175 ASN A C 1
ATOM 1401 O O . ASN A 1 175 ? 5.883 1.420 -24.577 1.00 42.75 175 ASN A O 1
ATOM 1405 N N . TRP A 1 176 ? 4.249 0.218 -23.655 1.00 46.12 176 TRP A N 1
ATOM 1406 C CA . TRP A 1 176 ? 5.109 -0.547 -22.752 1.00 46.12 176 TRP A CA 1
ATOM 1407 C C . TRP A 1 176 ? 5.206 -1.992 -23.235 1.00 46.12 176 TRP A C 1
ATOM 1409 O O . TRP A 1 176 ? 4.231 -2.743 -23.216 1.00 46.12 176 TRP A O 1
ATOM 1419 N N . SER A 1 177 ? 6.401 -2.400 -23.659 1.00 29.38 177 SER A N 1
ATOM 1420 C CA . SER A 1 177 ? 6.712 -3.811 -23.898 1.00 29.38 177 SER A CA 1
ATOM 1421 C C . SER A 1 177 ? 6.975 -4.485 -22.554 1.00 29.38 177 SER A C 1
ATOM 1423 O O . SER A 1 177 ? 8.120 -4.564 -22.116 1.00 29.38 177 SER A O 1
ATOM 1425 N N . ILE A 1 178 ? 5.921 -4.929 -21.870 1.00 36.34 178 ILE A N 1
ATOM 1426 C CA . ILE A 1 178 ? 6.071 -5.783 -20.688 1.00 36.34 178 ILE A CA 1
ATOM 1427 C C . ILE A 1 178 ? 6.517 -7.158 -21.208 1.00 36.34 178 ILE A C 1
ATOM 1429 O O . ILE A 1 178 ? 5.720 -7.876 -21.811 1.00 36.34 178 ILE A O 1
ATOM 1433 N N . ARG A 1 179 ? 7.813 -7.456 -21.077 1.00 31.47 179 ARG A N 1
ATOM 1434 C CA . ARG A 1 179 ? 8.388 -8.783 -21.339 1.00 31.47 179 ARG A CA 1
ATOM 1435 C C . ARG A 1 179 ? 8.281 -9.664 -20.105 1.00 31.47 179 ARG A C 1
ATOM 1437 O O . ARG A 1 179 ? 8.458 -9.120 -18.993 1.00 31.47 179 ARG A O 1
#